Protein AF-X1A803-F1 (afdb_monomer)

Sequence (115 aa):
MHFSASPRQAIANLGFLLLSPLSYAVDTDGDGLDDSDETNTGTYVSPSDTGTDPNDADTDNDTIPDGLDLPPGRNPLVADWAVTTGNSHTCALDDSGVVCWGFNSSGQATVLSSP

Organism: NCBI:txid412755

Radius of gyration: 20.19 Å; Cα contacts (8 Å, |Δi|>4): 172; chains: 1; bounding box: 48×34×57 Å

Nearest PDB structures (foldseek):
  2cql-assembly1_A  TM=7.305E-01  e=1.849E-01  Homo sapiens
  4v5z-assembly1_Be  TM=7.319E-01  e=2.183E-01  Canis lupus familiaris
  7ls1-assembly1_C1  TM=6.657E-01  e=1.702E-01  Mus musculus
  4v9f-assembly1_E  TM=8.055E-01  e=5.442E-01  Haloarcula marismortui ATCC 43049
  8i9x-assembly1_LH  TM=7.479E-01  e=9.731E-01  Thermochaetoides thermophila DSM 1495

Structure (mmCIF, N/CA/C/O backbone):
data_AF-X1A803-F1
#
_entry.id   AF-X1A803-F1
#
loop_
_atom_site.group_PDB
_atom_site.id
_atom_site.type_symbol
_atom_site.label_atom_id
_atom_site.label_alt_id
_atom_site.label_comp_id
_atom_site.label_asym_id
_atom_site.label_entity_id
_atom_site.label_seq_id
_atom_site.pdbx_PDB_ins_code
_atom_site.Cartn_x
_atom_site.Cartn_y
_atom_site.Cartn_z
_atom_site.occupancy
_atom_site.B_iso_or_equiv
_atom_site.auth_seq_id
_atom_site.auth_comp_id
_atom_site.auth_asym_id
_atom_site.auth_atom_id
_atom_site.pdbx_PDB_model_num
ATOM 1 N N . MET A 1 1 ? -28.733 13.485 -4.617 1.00 34.31 1 MET A N 1
ATOM 2 C CA . MET A 1 1 ? -27.395 13.424 -3.996 1.00 34.31 1 MET A CA 1
ATOM 3 C C . MET A 1 1 ? -27.596 12.774 -2.640 1.00 34.31 1 MET A C 1
ATOM 5 O O . MET A 1 1 ? -28.175 13.396 -1.761 1.00 34.31 1 MET A O 1
ATOM 9 N N . HIS A 1 2 ? -27.343 11.469 -2.565 1.00 28.50 2 HIS A N 1
ATOM 10 C CA . HIS A 1 2 ? -27.658 10.627 -1.412 1.00 28.50 2 HIS A CA 1
ATOM 11 C C . HIS A 1 2 ? -26.409 10.609 -0.527 1.00 28.50 2 HIS A C 1
ATOM 13 O O . HIS A 1 2 ? -25.386 10.070 -0.937 1.00 28.50 2 HIS A O 1
ATOM 19 N N . PHE A 1 3 ? -26.462 11.275 0.626 1.00 36.44 3 PHE A N 1
ATOM 20 C CA . PHE A 1 3 ? -25.408 11.175 1.630 1.00 36.44 3 PHE A CA 1
ATOM 21 C C . PHE A 1 3 ? -25.619 9.856 2.377 1.00 36.44 3 PHE A C 1
ATOM 23 O O . PHE A 1 3 ? -26.598 9.709 3.106 1.00 36.44 3 PHE A O 1
ATOM 30 N N . SER A 1 4 ? -24.743 8.880 2.133 1.00 32.59 4 SER A N 1
ATOM 31 C CA . SER A 1 4 ? -24.671 7.655 2.927 1.00 32.59 4 SER A CA 1
ATOM 32 C C . SER A 1 4 ? -24.061 8.017 4.277 1.00 32.59 4 SER A C 1
ATOM 34 O O . SER A 1 4 ? -22.866 8.279 4.371 1.00 32.59 4 SER A O 1
ATOM 36 N N . ALA A 1 5 ? -24.899 8.118 5.304 1.00 34.44 5 ALA A N 1
ATOM 37 C CA . ALA A 1 5 ? -24.449 8.327 6.670 1.00 34.44 5 ALA A CA 1
ATOM 38 C C . ALA A 1 5 ? -23.767 7.045 7.177 1.00 34.44 5 ALA A C 1
ATOM 40 O O . ALA A 1 5 ? -24.430 6.019 7.326 1.00 34.44 5 ALA A O 1
ATOM 41 N N . SER A 1 6 ? -22.461 7.107 7.455 1.00 40.44 6 SER A N 1
ATOM 42 C CA . SER A 1 6 ? -21.827 6.149 8.366 1.00 40.44 6 SER A CA 1
ATOM 43 C C . SER A 1 6 ? -22.377 6.413 9.777 1.00 40.44 6 SER A C 1
ATOM 45 O O . SER A 1 6 ? -22.355 7.563 10.224 1.00 40.44 6 SER A O 1
ATOM 47 N N . PRO A 1 7 ? -22.918 5.409 10.489 1.00 36.59 7 PRO A N 1
ATOM 48 C CA . PRO A 1 7 ? -23.587 5.623 11.770 1.00 36.59 7 PRO A CA 1
ATOM 49 C C . PRO A 1 7 ? -22.629 5.873 12.948 1.00 36.59 7 PRO A C 1
ATOM 51 O O . PRO A 1 7 ? -23.102 5.983 14.077 1.00 36.59 7 PRO A O 1
ATOM 54 N N . ARG A 1 8 ? -21.309 5.962 12.733 1.00 45.56 8 ARG A N 1
ATOM 55 C CA . ARG A 1 8 ? -20.323 5.942 13.829 1.00 45.56 8 ARG A CA 1
ATOM 56 C C . ARG A 1 8 ? -19.724 7.286 14.250 1.00 45.56 8 ARG A C 1
ATOM 58 O O . ARG A 1 8 ? -18.900 7.291 15.149 1.00 45.56 8 ARG A O 1
ATOM 65 N N . GLN A 1 9 ? -20.143 8.427 13.696 1.00 44.00 9 GLN A N 1
ATOM 66 C CA . GLN A 1 9 ? -19.651 9.734 14.171 1.00 44.00 9 GLN A CA 1
ATOM 67 C C . GLN A 1 9 ? -20.764 10.784 14.289 1.00 44.00 9 GLN A C 1
ATOM 69 O O . GLN A 1 9 ? -20.906 11.707 13.492 1.00 44.00 9 GLN A O 1
ATOM 74 N N . ALA A 1 10 ? -21.560 10.653 15.344 1.00 37.84 10 ALA A N 1
ATOM 75 C CA . ALA A 1 10 ? -22.156 11.791 16.033 1.00 37.84 10 ALA A CA 1
ATOM 76 C C . ALA A 1 10 ? -21.557 11.717 17.447 1.00 37.84 10 ALA A C 1
ATOM 78 O O . ALA A 1 10 ? -21.674 10.689 18.098 1.00 37.84 10 ALA A O 1
ATOM 79 N N . ILE A 1 11 ? -20.833 12.700 17.974 1.00 42.88 11 ILE A N 1
ATOM 80 C CA . ILE A 1 11 ? -21.344 13.962 18.508 1.00 42.88 11 ILE A CA 1
ATOM 81 C C . ILE A 1 11 ? -20.100 14.762 18.932 1.00 42.88 11 ILE A C 1
ATOM 83 O O . ILE A 1 11 ? -19.316 14.286 19.746 1.00 42.88 11 ILE A O 1
ATOM 87 N N . ALA A 1 12 ? -19.953 16.003 18.475 1.00 44.69 12 ALA A N 1
ATOM 88 C CA . ALA A 1 12 ? -19.061 16.963 19.120 1.00 44.69 12 ALA A CA 1
ATOM 89 C C . ALA A 1 12 ? -19.779 18.304 19.273 1.00 44.69 12 ALA A C 1
ATOM 91 O O . ALA A 1 12 ? -19.484 19.245 18.544 1.00 44.69 12 ALA A O 1
ATOM 92 N N . ASN A 1 13 ? -20.753 18.389 20.190 1.00 41.72 13 ASN A N 1
ATOM 93 C CA . ASN A 1 13 ? -20.918 19.577 21.034 1.00 41.72 13 ASN A CA 1
ATOM 94 C C . ASN A 1 13 ? -21.992 19.436 22.130 1.00 41.72 13 ASN A C 1
ATOM 96 O O . ASN A 1 13 ? -23.047 18.851 21.909 1.00 41.72 13 ASN A O 1
ATOM 100 N N . LEU A 1 14 ? -21.725 20.137 23.237 1.00 40.47 14 LEU A N 1
ATOM 101 C CA . LEU A 1 14 ? -22.539 20.403 24.432 1.00 40.47 14 LEU A CA 1
ATOM 102 C C . LEU A 1 14 ? -22.651 19.285 25.482 1.00 40.47 14 LEU A C 1
ATOM 104 O O . LEU A 1 14 ? -23.310 18.267 25.309 1.00 40.47 14 LEU A O 1
ATOM 108 N N . GLY A 1 15 ? -22.037 19.562 26.637 1.00 48.88 15 GLY A N 1
ATOM 109 C CA . GLY A 1 15 ? -22.028 18.700 27.808 1.00 48.88 15 GLY A CA 1
ATOM 110 C C . GLY A 1 15 ? -23.415 18.361 28.350 1.00 48.88 15 GLY A C 1
ATOM 111 O O . GLY A 1 15 ? -24.268 19.228 28.529 1.00 48.88 15 GLY A O 1
ATOM 112 N N . PHE A 1 16 ? -23.591 17.091 28.698 1.00 48.19 16 PHE A N 1
ATOM 113 C CA . PHE A 1 16 ? -24.604 16.634 29.634 1.00 48.19 16 PHE A CA 1
ATOM 114 C C . PHE A 1 16 ? -24.129 15.336 30.301 1.00 48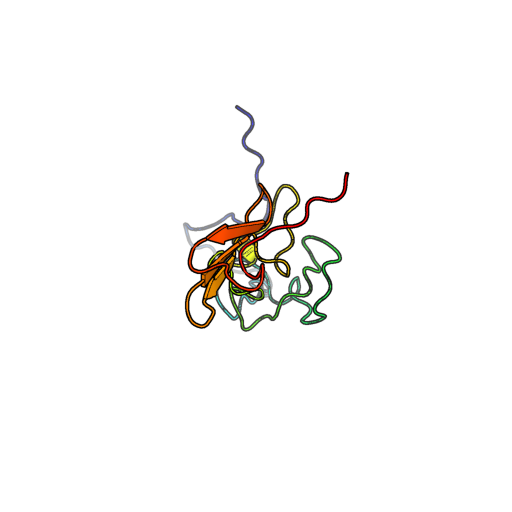.19 16 PHE A C 1
ATOM 116 O O . PHE A 1 16 ? -23.451 14.511 29.699 1.00 48.19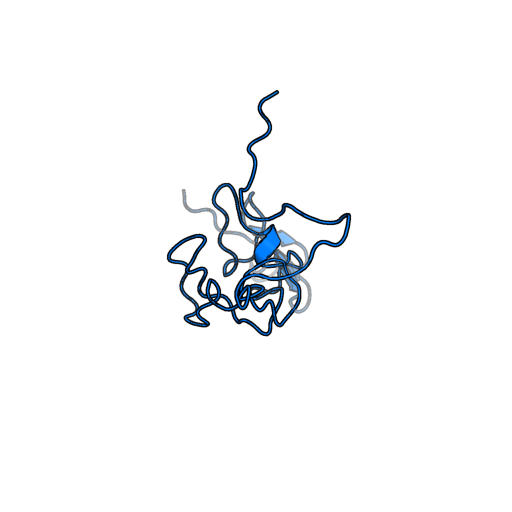 16 PHE A O 1
ATOM 123 N N . LEU A 1 17 ? -24.424 15.236 31.589 1.00 45.03 17 LEU A N 1
ATOM 124 C CA . LEU A 1 17 ? -23.918 14.271 32.558 1.00 45.03 17 LEU A CA 1
ATOM 125 C C . LEU A 1 17 ? -24.500 12.856 32.373 1.00 45.03 17 LEU A C 1
ATOM 127 O O . LEU A 1 17 ? -25.696 12.724 32.145 1.00 45.03 17 LEU A O 1
ATOM 131 N N . LEU A 1 18 ? -23.650 11.853 32.659 1.00 56.03 18 LEU A N 1
ATOM 132 C CA . LEU A 1 18 ? -23.932 10.439 32.980 1.00 56.03 18 LEU A CA 1
ATOM 133 C C . LEU A 1 18 ? -24.565 9.588 31.866 1.00 56.03 18 LEU A C 1
ATOM 135 O O . LEU A 1 18 ? -25.686 9.872 31.476 1.00 56.03 18 LEU A O 1
ATOM 139 N N . LEU A 1 19 ? -23.892 8.491 31.462 1.00 44.12 19 LEU A N 1
ATOM 140 C CA . LEU A 1 19 ? -24.442 7.128 31.261 1.00 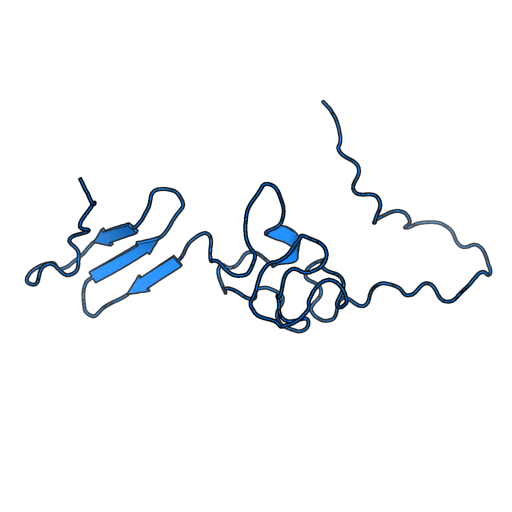44.12 19 LEU A CA 1
ATOM 141 C C . LEU A 1 19 ? -23.414 6.211 30.548 1.00 44.12 19 LEU A C 1
ATOM 143 O O . LEU A 1 19 ? -23.128 6.413 29.375 1.00 44.12 19 LEU A O 1
ATOM 147 N N . SER A 1 20 ? -22.951 5.168 31.258 1.00 46.19 20 SER A N 1
ATOM 148 C CA . SER A 1 20 ? -22.163 4.009 30.769 1.00 46.19 20 SER A CA 1
ATOM 149 C C . SER A 1 20 ? -20.714 4.297 30.331 1.00 46.19 20 SER A C 1
AT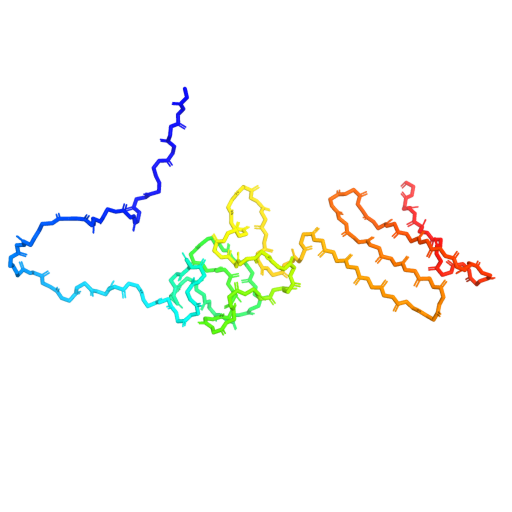OM 151 O O . SER A 1 20 ? -20.443 5.383 29.823 1.00 46.19 20 SER A O 1
ATOM 153 N N . PRO A 1 21 ? -19.748 3.364 30.505 1.00 45.50 21 PRO A N 1
ATOM 154 C CA . PRO A 1 21 ? -18.483 3.496 29.802 1.00 45.50 21 PRO A CA 1
ATOM 155 C C . PRO A 1 21 ? -18.820 3.329 28.323 1.00 45.50 21 PRO A C 1
ATOM 157 O O . PRO A 1 21 ? -19.057 2.219 27.853 1.00 45.50 21 PRO A O 1
ATOM 160 N N . LEU A 1 22 ? -18.917 4.443 27.601 1.00 42.25 22 LEU A N 1
ATOM 161 C CA . LEU A 1 22 ? -18.653 4.422 26.177 1.00 42.25 22 LEU A CA 1
ATOM 162 C C . LEU A 1 22 ? -17.272 3.775 26.080 1.00 42.25 22 LEU A C 1
ATOM 164 O O . LEU A 1 22 ? -16.278 4.380 26.481 1.00 42.25 22 LEU A O 1
ATOM 168 N N . SER A 1 23 ? -17.218 2.523 25.637 1.00 53.97 23 SER A N 1
ATOM 169 C CA . SER A 1 23 ? -16.069 2.041 24.892 1.00 53.97 23 SER A CA 1
ATOM 170 C C . SER A 1 23 ? -15.991 2.972 23.690 1.00 53.97 23 SER A C 1
ATOM 172 O O . SER A 1 23 ? -16.596 2.717 22.653 1.00 53.97 23 SER A O 1
ATOM 174 N N . TYR A 1 24 ? -15.382 4.140 23.907 1.00 56.03 24 TYR A N 1
ATOM 175 C CA . TYR A 1 24 ? -14.736 4.887 22.854 1.00 56.03 24 TYR A CA 1
ATOM 176 C C . TYR A 1 24 ? -13.898 3.827 22.172 1.00 56.03 24 TYR A C 1
ATOM 178 O O . TYR A 1 24 ? -13.076 3.200 22.848 1.00 56.03 24 TYR A O 1
ATOM 186 N N . ALA A 1 25 ? -14.276 3.482 20.947 1.00 63.91 25 ALA A N 1
ATOM 187 C CA . ALA A 1 25 ? -13.518 2.516 20.201 1.00 63.91 25 ALA A CA 1
ATOM 188 C C . ALA A 1 25 ? -12.062 2.962 20.266 1.00 63.91 25 ALA A C 1
ATOM 190 O O . ALA A 1 25 ? -11.759 4.136 20.039 1.00 63.91 25 ALA A O 1
ATOM 191 N N . VAL A 1 26 ? -11.230 2.083 20.815 1.00 88.38 26 VAL A N 1
ATOM 192 C CA . VAL A 1 26 ? -9.806 2.367 20.878 1.00 88.38 26 VAL A CA 1
ATOM 193 C C . VAL A 1 26 ? -9.353 2.342 19.428 1.00 88.38 26 VAL A C 1
ATOM 195 O O . VAL A 1 26 ? -9.800 1.472 18.696 1.00 88.38 26 VAL A O 1
ATOM 198 N N . ASP A 1 27 ? -8.605 3.357 19.043 1.00 91.50 27 ASP A N 1
ATOM 199 C CA . ASP A 1 27 ? -8.022 3.554 17.721 1.00 91.50 27 ASP A CA 1
ATOM 200 C C . ASP A 1 27 ? -6.584 3.957 18.048 1.00 91.50 27 ASP A C 1
ATOM 202 O O . ASP A 1 27 ? -6.321 5.076 18.519 1.00 91.50 27 ASP A O 1
ATOM 206 N N . THR A 1 28 ? -5.711 2.956 18.078 1.00 94.38 28 THR A N 1
ATOM 207 C CA . THR A 1 28 ? -4.390 3.049 18.698 1.00 94.38 28 THR A CA 1
ATOM 208 C C . THR A 1 28 ? -3.403 3.813 17.817 1.00 94.38 28 THR A C 1
ATOM 210 O O . THR A 1 28 ? -2.561 4.546 18.358 1.00 94.38 28 THR A O 1
ATOM 213 N N . ASP A 1 29 ? -3.521 3.722 16.496 1.00 93.12 29 ASP A N 1
ATOM 214 C CA . ASP A 1 29 ? -2.677 4.435 15.533 1.00 93.12 29 ASP A CA 1
ATOM 215 C C . ASP A 1 29 ? -3.347 5.662 14.882 1.00 93.12 29 ASP A C 1
ATOM 217 O O . ASP A 1 29 ? -2.643 6.520 14.334 1.00 93.12 29 ASP A O 1
ATOM 221 N N . GLY A 1 30 ? -4.652 5.860 15.081 1.00 94.12 30 GLY A N 1
ATOM 222 C CA . GLY A 1 30 ? -5.378 7.074 14.715 1.00 94.12 30 GLY A CA 1
ATOM 223 C C . GLY A 1 30 ? -5.792 7.133 13.248 1.00 94.12 30 GLY A C 1
ATOM 224 O O . GLY A 1 30 ? -5.937 8.242 12.712 1.00 94.12 30 GLY A O 1
ATOM 225 N N . ASP A 1 31 ? -5.919 5.988 12.587 1.00 92.06 31 ASP A N 1
ATOM 226 C CA . ASP A 1 31 ? -6.192 5.872 11.155 1.00 92.06 31 ASP A CA 1
ATOM 227 C C . ASP A 1 31 ? -7.701 5.921 10.814 1.00 92.06 31 ASP A C 1
ATOM 229 O O . ASP A 1 31 ? -8.095 6.173 9.667 1.00 92.06 31 ASP A O 1
ATOM 233 N N . GLY A 1 32 ? -8.555 5.799 11.838 1.00 90.44 32 GLY A N 1
ATOM 234 C CA . GLY A 1 32 ? -10.010 5.826 11.736 1.00 90.44 32 GLY A CA 1
ATOM 235 C C . GLY A 1 32 ? -10.693 4.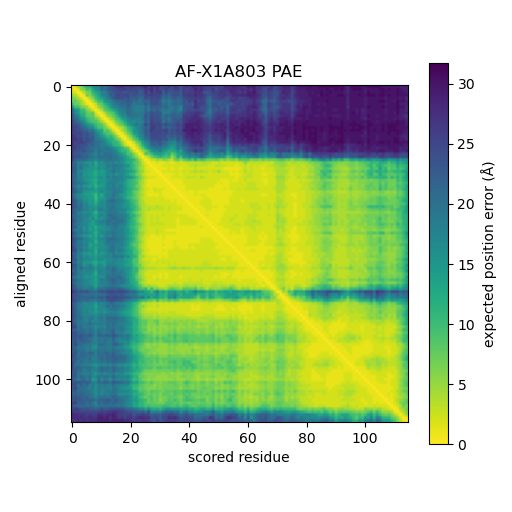455 11.751 1.00 90.44 32 GLY A C 1
ATOM 236 O O . GLY A 1 32 ? -11.922 4.422 11.579 1.00 90.44 32 GLY A O 1
ATOM 237 N N . LEU A 1 33 ? -9.951 3.367 11.960 1.00 90.62 33 LEU A N 1
ATOM 238 C CA . LEU A 1 33 ? -10.459 2.051 12.330 1.00 90.62 33 LEU A CA 1
ATOM 239 C C . LEU A 1 33 ? -10.473 1.874 13.852 1.00 90.62 33 LEU A C 1
ATOM 241 O O . LEU A 1 33 ? -9.727 2.483 14.608 1.00 90.62 33 LEU A O 1
ATOM 245 N N . ASP A 1 34 ? -11.415 1.057 14.315 1.00 93.25 34 ASP A N 1
ATOM 246 C CA . ASP A 1 34 ? -11.475 0.660 15.715 1.00 93.25 34 ASP A CA 1
ATOM 247 C C . ASP A 1 34 ? -10.498 -0.528 15.898 1.00 93.25 34 ASP A C 1
ATOM 249 O O . ASP A 1 34 ? -10.628 -1.498 15.158 1.00 93.25 34 ASP A O 1
ATOM 253 N N . ASP A 1 35 ? -9.650 -0.574 16.936 1.00 92.06 35 ASP A N 1
ATOM 254 C CA . ASP A 1 35 ? -8.738 -1.697 17.272 1.00 92.06 35 ASP A CA 1
ATOM 255 C C . ASP A 1 35 ? -9.447 -3.072 17.274 1.00 92.06 35 ASP A C 1
ATOM 257 O O . ASP A 1 35 ? -8.827 -4.130 17.181 1.00 92.06 35 ASP A O 1
ATOM 261 N N . SER A 1 36 ? -10.770 -3.095 17.488 1.00 92.94 36 SER A N 1
ATOM 262 C CA . SER A 1 36 ? -11.572 -4.324 17.446 1.00 92.94 36 SER A CA 1
ATOM 263 C C . SER A 1 36 ? -11.904 -4.812 16.037 1.00 92.94 36 SER A C 1
ATOM 265 O O . SER A 1 36 ? -12.218 -5.991 15.875 1.00 92.94 36 SER A O 1
ATOM 267 N N . ASP A 1 37 ? -11.906 -3.904 15.066 1.00 93.75 37 ASP A N 1
ATOM 268 C CA . ASP A 1 37 ? -12.081 -4.184 13.644 1.00 93.75 37 ASP A CA 1
ATOM 269 C C . ASP A 1 37 ? -10.729 -4.578 12.995 1.00 93.75 37 ASP A C 1
ATOM 271 O O . ASP A 1 37 ? -10.724 -5.215 11.941 1.00 93.75 37 ASP A O 1
ATOM 275 N N . GLU A 1 38 ? -9.607 -4.322 13.678 1.00 94.81 38 GLU A N 1
ATOM 276 C CA . GLU A 1 38 ? -8.227 -4.599 13.256 1.00 94.81 38 GLU A CA 1
ATOM 277 C C . GLU A 1 38 ? -7.639 -5.846 13.933 1.00 94.81 38 GLU A C 1
ATOM 279 O O . GLU A 1 38 ? -7.093 -5.838 15.037 1.00 94.81 38 GLU A O 1
ATOM 284 N N . THR A 1 39 ? -7.781 -7.002 13.291 1.00 95.62 39 THR A N 1
ATOM 285 C CA . THR A 1 39 ? -7.504 -8.280 13.964 1.00 95.62 39 THR A CA 1
ATOM 286 C C . THR A 1 39 ? -6.037 -8.721 13.944 1.00 95.62 39 THR A C 1
ATOM 288 O O . THR A 1 39 ? -5.717 -9.753 14.544 1.00 95.62 39 THR A O 1
ATOM 291 N N . ASN A 1 40 ? -5.145 -7.985 13.268 1.00 96.69 40 ASN A N 1
ATOM 292 C CA . ASN A 1 40 ? -3.743 -8.342 13.002 1.00 96.69 40 ASN A CA 1
ATOM 293 C C . ASN A 1 40 ? -3.586 -9.790 12.495 1.00 96.69 40 ASN A C 1
ATOM 295 O O . ASN A 1 40 ? -2.687 -10.545 12.880 1.00 96.69 40 ASN A O 1
ATOM 299 N N . THR A 1 41 ? -4.546 -10.233 11.679 1.00 97.06 41 THR A N 1
ATOM 300 C CA . THR A 1 41 ? -4.550 -11.576 11.083 1.00 97.06 41 THR A CA 1
ATOM 301 C C . THR A 1 41 ? -3.862 -11.603 9.722 1.00 97.06 41 THR A C 1
ATOM 303 O O . THR A 1 41 ? -3.568 -12.689 9.213 1.00 97.06 41 THR A O 1
ATOM 306 N N . GLY A 1 42 ? -3.625 -10.437 9.111 1.00 95.38 42 GLY A N 1
ATOM 307 C CA . GLY A 1 42 ? -3.129 -10.310 7.742 1.00 95.38 42 GLY A CA 1
ATOM 308 C C . GLY A 1 42 ? -4.095 -10.886 6.705 1.00 95.38 42 GLY A C 1
ATOM 309 O O . GLY A 1 42 ? -3.672 -11.285 5.621 1.00 95.38 42 GLY A O 1
ATOM 310 N N . THR A 1 43 ? -5.383 -11.019 7.037 1.00 95.19 43 THR A N 1
ATOM 311 C CA . THR A 1 43 ? -6.418 -11.507 6.119 1.00 95.19 43 THR A CA 1
ATOM 312 C C . THR A 1 43 ? -7.657 -10.633 6.211 1.00 95.19 43 THR A C 1
ATOM 314 O O . THR A 1 43 ? -8.321 -10.607 7.241 1.00 95.19 43 THR A O 1
ATOM 317 N N . TYR A 1 44 ? -8.021 -10.002 5.097 1.00 94.06 44 TYR A N 1
ATOM 318 C CA . TYR A 1 44 ? -9.249 -9.227 5.015 1.00 94.06 44 TYR A CA 1
ATOM 319 C C . TYR A 1 44 ? -10.472 -10.141 4.966 1.00 94.06 44 TYR A C 1
ATOM 321 O O . TYR A 1 44 ? -10.650 -10.925 4.027 1.00 94.06 44 TYR A O 1
ATOM 329 N N . VAL A 1 45 ? -11.332 -10.026 5.977 1.00 93.69 45 VAL A N 1
ATOM 330 C CA . VAL A 1 45 ? -12.599 -10.760 6.066 1.00 93.69 45 VAL A CA 1
ATOM 331 C C . VAL A 1 45 ? -13.773 -9.828 5.782 1.00 93.69 45 VAL A C 1
ATOM 333 O O . VAL A 1 45 ? -14.692 -10.198 5.044 1.00 93.69 45 VAL A O 1
ATOM 336 N N . SER A 1 46 ? -13.773 -8.627 6.367 1.00 91.12 46 SER A N 1
ATOM 337 C CA . SER A 1 46 ? -14.836 -7.630 6.207 1.00 91.12 46 SER A CA 1
ATOM 338 C C . SER A 1 46 ? -14.409 -6.248 6.731 1.00 91.12 46 SER A C 1
ATOM 340 O O . SER A 1 46 ? -13.401 -6.149 7.415 1.00 91.12 46 SER A O 1
ATOM 342 N N . PRO A 1 47 ? -15.207 -5.182 6.533 1.00 90.25 47 PRO A N 1
ATOM 343 C CA . PRO A 1 47 ? -14.953 -3.878 7.159 1.00 90.25 47 PRO A CA 1
ATOM 344 C C . PRO A 1 47 ? -14.968 -3.852 8.699 1.00 90.25 47 PRO A C 1
ATOM 346 O O . PRO A 1 47 ? -14.688 -2.810 9.268 1.00 90.25 47 PRO A O 1
ATOM 349 N N . SER A 1 48 ? -15.374 -4.937 9.367 1.00 91.12 48 SER A N 1
ATOM 350 C CA . SER A 1 48 ? -15.317 -5.089 10.833 1.00 91.12 48 SER A CA 1
ATOM 351 C C . SER A 1 48 ? -14.362 -6.211 11.273 1.00 91.12 48 SER A C 1
ATOM 353 O O . SER A 1 48 ? -14.499 -6.751 12.365 1.00 91.12 48 SER A O 1
ATOM 355 N N . ASP A 1 49 ? -13.526 -6.680 10.348 1.00 92.94 49 ASP A N 1
ATOM 356 C CA . ASP A 1 49 ? -12.456 -7.666 10.535 1.00 92.94 49 ASP A CA 1
ATOM 357 C C . ASP A 1 49 ? -11.512 -7.504 9.331 1.00 92.94 49 ASP A C 1
ATOM 359 O O . ASP A 1 49 ? -11.562 -8.270 8.356 1.00 92.94 49 ASP A O 1
ATOM 363 N N . THR A 1 50 ? -10.781 -6.388 9.328 1.00 93.94 50 THR A N 1
ATOM 364 C CA . THR A 1 50 ? -9.924 -5.941 8.217 1.00 93.94 50 THR A CA 1
ATOM 365 C C . THR A 1 50 ? -8.646 -6.763 8.126 1.00 93.94 50 THR A C 1
ATOM 367 O O . THR A 1 50 ? -8.080 -6.907 7.045 1.00 93.94 50 THR A O 1
ATOM 370 N N . GLY A 1 51 ? -8.212 -7.332 9.251 1.00 95.56 51 GLY A N 1
ATOM 371 C CA . GLY A 1 51 ? -6.952 -8.054 9.365 1.00 95.56 51 GLY A CA 1
ATOM 372 C C . GLY A 1 51 ? -5.708 -7.167 9.447 1.00 95.56 51 GLY A C 1
ATOM 373 O O . GLY A 1 51 ? -4.619 -7.742 9.476 1.00 95.56 51 GLY A O 1
ATOM 374 N N . THR A 1 52 ? -5.870 -5.841 9.505 1.00 96.69 52 THR A N 1
ATOM 375 C CA . THR A 1 52 ? -4.810 -4.822 9.662 1.00 96.69 52 THR A CA 1
ATOM 376 C C . THR A 1 52 ? -4.196 -4.848 11.063 1.00 96.69 52 THR A C 1
ATOM 378 O O . THR A 1 52 ? -4.735 -5.520 11.954 1.00 96.69 52 THR A O 1
ATOM 381 N N . ASP A 1 53 ? -3.029 -4.225 11.254 1.00 96.56 53 ASP A N 1
ATOM 382 C CA . ASP A 1 53 ? -2.373 -4.141 12.567 1.00 96.56 53 ASP A CA 1
ATOM 383 C C . ASP A 1 53 ? -2.859 -2.895 13.328 1.00 96.56 53 ASP A C 1
ATOM 385 O O . ASP A 1 53 ? -2.574 -1.804 12.862 1.00 96.56 53 ASP A O 1
ATOM 389 N N . PRO A 1 54 ? -3.438 -3.024 14.542 1.00 96.12 54 PRO A N 1
ATOM 390 C CA . PRO A 1 54 ? -3.906 -1.882 15.344 1.00 96.12 54 PRO A CA 1
ATOM 391 C C . PRO A 1 54 ? -2.871 -0.805 15.703 1.00 96.12 54 PRO A C 1
ATOM 393 O O . PRO A 1 54 ? -3.155 0.114 16.465 1.00 96.12 54 PRO A O 1
ATOM 396 N N . ASN A 1 55 ? -1.604 -1.006 15.353 1.00 96.69 55 ASN A N 1
ATOM 397 C CA . ASN A 1 55 ? -0.517 -0.081 15.659 1.00 96.69 55 ASN A CA 1
ATOM 398 C C . ASN A 1 55 ? 0.178 0.428 14.392 1.00 96.69 55 ASN A C 1
ATOM 400 O O . ASN A 1 55 ? 1.235 1.062 14.513 1.00 96.69 55 ASN A O 1
ATOM 404 N N . ASP A 1 56 ? -0.345 0.099 13.216 1.00 96.62 56 ASP A N 1
ATOM 405 C CA . ASP A 1 56 ? 0.192 0.494 11.926 1.00 96.62 56 ASP A CA 1
ATOM 406 C C . ASP A 1 56 ? -0.920 1.058 11.048 1.00 96.62 56 ASP A C 1
ATOM 408 O O . ASP A 1 56 ? -1.608 0.326 10.351 1.00 96.62 56 ASP A O 1
ATOM 412 N N . ALA A 1 57 ? -1.013 2.388 11.036 1.00 96.00 57 ALA A N 1
ATOM 413 C CA . ALA A 1 57 ? -2.070 3.110 10.343 1.00 96.00 57 ALA A CA 1
ATOM 414 C C . ALA A 1 57 ? -2.124 2.866 8.822 1.00 96.00 57 ALA A C 1
ATOM 416 O O . ALA A 1 57 ? -3.031 3.387 8.188 1.00 96.00 57 ALA A O 1
ATOM 417 N N . ASP A 1 58 ? -1.125 2.208 8.224 1.00 95.56 58 ASP A N 1
ATOM 418 C CA . ASP A 1 58 ? -0.985 1.921 6.789 1.00 95.56 58 ASP A CA 1
ATOM 419 C C . ASP A 1 58 ? -0.314 0.542 6.633 1.00 95.56 58 ASP A C 1
ATOM 421 O O . ASP A 1 58 ? 0.906 0.439 6.439 1.00 95.56 58 ASP A O 1
ATOM 425 N N . THR A 1 59 ? -1.106 -0.524 6.783 1.00 95.75 59 THR A N 1
ATOM 426 C CA . THR A 1 59 ? -0.612 -1.905 6.913 1.00 95.75 59 THR A CA 1
ATOM 427 C C . THR A 1 59 ? 0.082 -2.409 5.640 1.00 95.75 59 THR A C 1
ATOM 429 O O . THR A 1 59 ? 0.996 -3.242 5.714 1.00 95.75 59 THR A O 1
ATOM 432 N N . ASP A 1 60 ? -0.318 -1.940 4.455 1.00 92.62 60 ASP A N 1
ATOM 433 C CA . ASP A 1 60 ? 0.289 -2.339 3.177 1.00 92.62 60 ASP A CA 1
ATOM 434 C C . ASP A 1 60 ? 1.319 -1.343 2.610 1.00 92.62 60 ASP A C 1
ATOM 436 O O . ASP A 1 60 ? 2.011 -1.652 1.628 1.00 92.62 60 ASP A O 1
ATOM 440 N N . ASN A 1 61 ? 1.515 -0.223 3.308 1.00 93.75 61 ASN A N 1
ATOM 441 C CA . ASN A 1 61 ? 2.489 0.826 3.033 1.00 93.75 61 ASN A CA 1
ATOM 442 C C . ASN A 1 61 ? 2.310 1.509 1.667 1.00 93.75 61 ASN A C 1
ATOM 444 O O . ASN A 1 61 ? 3.303 1.878 1.017 1.00 93.75 61 ASN A O 1
ATOM 448 N N . ASP A 1 62 ? 1.069 1.701 1.231 1.00 91.38 62 ASP A N 1
ATOM 449 C CA . ASP A 1 62 ? 0.721 2.400 -0.008 1.00 91.38 62 ASP A CA 1
ATOM 450 C C . ASP A 1 62 ? 0.421 3.896 0.186 1.00 91.38 62 ASP A C 1
ATOM 452 O O . ASP A 1 62 ? 0.081 4.611 -0.766 1.00 91.38 62 ASP A O 1
ATOM 456 N N . THR A 1 63 ? 0.644 4.405 1.401 1.00 91.81 63 THR A N 1
ATOM 457 C CA . THR A 1 63 ? 0.424 5.785 1.859 1.00 91.81 63 THR A CA 1
ATOM 458 C C . THR A 1 63 ? -1.034 6.186 2.081 1.00 91.81 63 THR A C 1
ATOM 460 O O . THR A 1 63 ? -1.293 7.355 2.409 1.00 91.81 63 THR A O 1
ATOM 463 N N . ILE A 1 64 ? -1.979 5.265 1.910 1.00 90.06 64 ILE A N 1
ATOM 464 C CA . ILE A 1 64 ? -3.378 5.430 2.287 1.00 90.06 64 ILE A CA 1
ATOM 465 C C . ILE A 1 64 ? -3.566 4.739 3.638 1.00 90.06 64 ILE A C 1
ATOM 467 O O . ILE A 1 64 ? -3.292 3.556 3.759 1.00 90.06 64 ILE A O 1
ATOM 471 N N . PRO A 1 65 ? -4.032 5.459 4.670 1.00 93.38 65 PRO A N 1
ATOM 472 C CA . PRO A 1 65 ? -4.326 4.814 5.936 1.00 93.38 65 PRO A CA 1
ATOM 473 C C . PRO A 1 65 ? -5.426 3.752 5.805 1.00 93.38 65 PRO A C 1
ATOM 475 O O . PRO A 1 65 ? -6.373 3.980 5.045 1.00 93.38 65 PRO A O 1
ATOM 478 N N . ASP A 1 66 ? -5.372 2.662 6.571 1.00 92.88 66 ASP A N 1
ATOM 479 C CA . ASP A 1 66 ? -6.272 1.507 6.409 1.00 92.88 66 ASP A CA 1
ATOM 480 C C . ASP A 1 66 ? -7.758 1.908 6.524 1.00 92.88 66 ASP A C 1
ATOM 482 O O . ASP A 1 66 ? -8.614 1.487 5.733 1.00 92.88 66 ASP A O 1
ATOM 486 N N . GLY A 1 67 ? -8.080 2.825 7.440 1.00 91.25 67 GLY A N 1
ATOM 487 C CA . GLY A 1 67 ? -9.412 3.414 7.601 1.00 91.25 67 GLY A CA 1
ATOM 488 C C . GLY A 1 67 ? -9.910 4.227 6.403 1.00 91.25 67 GLY A C 1
ATOM 489 O O . GLY A 1 67 ? -11.124 4.356 6.194 1.00 91.25 67 GLY A O 1
ATOM 490 N N . LEU A 1 68 ? -8.999 4.754 5.584 1.00 90.94 68 LEU A N 1
ATOM 491 C CA . LEU A 1 68 ? -9.304 5.417 4.313 1.00 90.94 68 LEU A CA 1
ATOM 492 C C . LEU A 1 68 ? -9.276 4.465 3.115 1.00 90.94 68 LEU A C 1
ATOM 494 O O . LEU A 1 68 ? -9.816 4.837 2.069 1.00 90.94 68 LEU A O 1
ATOM 498 N N . ASP A 1 69 ? -8.718 3.266 3.268 1.00 90.06 69 ASP A N 1
ATOM 499 C CA . ASP A 1 69 ? -8.655 2.258 2.211 1.00 90.06 69 ASP A CA 1
ATOM 500 C C . ASP A 1 69 ? -9.913 1.364 2.129 1.00 90.06 69 ASP A C 1
ATOM 502 O O . ASP A 1 69 ? -10.125 0.565 1.218 1.00 90.06 69 ASP A O 1
ATOM 506 N N . LEU A 1 70 ? -10.879 1.569 3.022 1.00 86.25 70 LEU A N 1
ATOM 507 C CA . LEU A 1 70 ? -12.241 1.071 2.832 1.00 86.25 70 LEU A CA 1
ATOM 508 C C . LEU A 1 70 ? -13.045 2.016 1.888 1.00 86.25 70 LEU A C 1
ATOM 510 O O . LEU A 1 70 ? -12.640 3.112 1.527 1.00 86.25 70 LEU A O 1
ATOM 514 N N . PRO A 1 71 ? -14.326 1.725 1.646 1.00 71.31 71 PRO A N 1
ATOM 515 C CA . PRO A 1 71 ? -15.033 1.429 0.382 1.00 71.31 71 PRO A CA 1
ATOM 516 C C . PRO A 1 71 ? -14.869 2.340 -0.877 1.00 71.31 71 PRO A C 1
ATOM 518 O O . PRO A 1 71 ? -14.599 3.533 -0.765 1.00 71.31 71 PRO A O 1
ATOM 521 N N . PRO A 1 72 ? -15.282 1.835 -2.078 1.00 68.44 72 PRO A N 1
ATOM 522 C CA . PRO A 1 72 ? -15.924 0.539 -2.302 1.00 68.44 72 PRO A CA 1
ATOM 523 C C . PRO A 1 72 ? -14.985 -0.487 -2.947 1.00 68.44 72 PRO A C 1
ATOM 525 O O . PRO A 1 72 ? -14.769 -0.463 -4.155 1.00 68.44 72 PRO A O 1
ATOM 528 N N . GLY A 1 73 ? -14.551 -1.464 -2.143 1.00 62.56 73 GLY A N 1
ATOM 529 C CA . GLY A 1 73 ? -13.984 -2.728 -2.629 1.00 62.56 73 GLY A CA 1
ATOM 530 C C . GLY A 1 73 ? -12.461 -2.830 -2.648 1.00 62.56 73 GLY A C 1
ATOM 531 O O . GLY A 1 73 ? -11.957 -3.761 -3.269 1.00 62.56 73 GLY A O 1
ATOM 532 N N . ARG A 1 74 ? -11.759 -1.909 -1.990 1.00 83.31 74 ARG A N 1
ATOM 533 C CA . ARG A 1 74 ? -10.328 -2.033 -1.717 1.00 83.31 74 ARG A CA 1
ATOM 534 C C . ARG A 1 74 ? -10.074 -2.855 -0.461 1.00 83.31 74 ARG A C 1
ATOM 536 O O . ARG A 1 74 ? -11.011 -3.180 0.279 1.00 83.31 74 ARG A O 1
ATOM 543 N N . ASN A 1 75 ? -8.838 -3.308 -0.338 1.00 91.06 75 ASN A N 1
ATOM 544 C CA . ASN A 1 75 ? -8.385 -4.204 0.704 1.00 91.06 75 ASN A CA 1
ATOM 545 C C . ASN A 1 75 ? -7.145 -3.553 1.331 1.00 91.06 75 ASN A C 1
ATOM 547 O O . ASN A 1 75 ? -6.131 -3.585 0.642 1.00 91.06 75 ASN A O 1
ATOM 551 N N . PRO A 1 76 ? -7.195 -3.128 2.610 1.00 93.75 76 PRO A N 1
ATOM 552 C CA . PRO A 1 76 ? -6.101 -2.421 3.310 1.00 93.75 76 PRO A CA 1
ATOM 553 C C . PRO A 1 76 ? -4.830 -3.261 3.520 1.00 93.75 76 PRO A C 1
ATOM 555 O O . PRO A 1 76 ? -3.915 -2.907 4.248 1.00 93.75 76 PRO A O 1
ATOM 558 N N . LEU A 1 77 ? -4.798 -4.460 2.939 1.00 94.69 77 LEU A N 1
ATOM 559 C CA . LEU A 1 77 ? -3.661 -5.370 2.944 1.00 94.69 77 LEU A CA 1
ATOM 560 C C . LEU A 1 77 ? -3.041 -5.512 1.545 1.00 94.69 77 LEU A C 1
ATOM 562 O O . LEU A 1 77 ? -2.246 -6.432 1.314 1.00 94.69 77 LEU A O 1
ATOM 566 N N . VAL A 1 78 ? -3.478 -4.713 0.570 1.00 91.88 78 VAL A N 1
ATOM 567 C CA . VAL A 1 78 ? -3.070 -4.787 -0.832 1.00 91.88 78 VAL A CA 1
ATOM 568 C C . VAL A 1 78 ? -2.908 -3.381 -1.393 1.00 91.88 78 VAL A C 1
ATOM 570 O O . VAL A 1 78 ? -3.869 -2.801 -1.886 1.00 91.88 78 VAL A O 1
ATOM 573 N N . ALA A 1 79 ? -1.647 -2.952 -1.456 1.00 91.31 79 ALA A N 1
ATOM 574 C CA . ALA A 1 79 ? -1.278 -1.635 -1.946 1.00 91.31 79 ALA A CA 1
ATOM 575 C C . ALA A 1 79 ? -1.940 -1.289 -3.291 1.00 91.31 79 ALA A C 1
ATOM 577 O O . ALA A 1 79 ? -1.729 -1.990 -4.294 1.00 91.31 79 ALA A O 1
ATOM 578 N N . ASP A 1 80 ? -2.665 -0.171 -3.333 1.00 88.69 80 ASP A N 1
ATOM 579 C CA . ASP A 1 80 ? -3.295 0.383 -4.536 1.00 88.69 80 ASP A CA 1
ATOM 580 C C . ASP A 1 80 ? -2.253 0.750 -5.591 1.00 88.69 80 ASP A C 1
ATOM 582 O O . ASP A 1 80 ? -2.464 0.622 -6.803 1.00 88.69 80 ASP A O 1
ATOM 586 N N . TRP A 1 81 ? -1.112 1.255 -5.127 1.00 91.19 81 TRP A N 1
ATOM 587 C CA . TRP A 1 81 ? -0.001 1.621 -5.978 1.00 91.19 81 TRP A CA 1
ATOM 588 C C . TRP A 1 81 ? 1.330 1.321 -5.304 1.00 91.19 81 TRP A C 1
ATOM 590 O O . TRP A 1 81 ? 1.509 1.443 -4.098 1.00 91.19 81 TRP A O 1
ATOM 600 N N . ALA A 1 82 ? 2.314 0.953 -6.114 1.00 91.75 82 ALA A N 1
ATOM 601 C CA . ALA A 1 82 ? 3.664 0.716 -5.630 1.00 91.75 82 ALA A CA 1
ATOM 602 C C . ALA A 1 82 ? 4.683 1.134 -6.679 1.00 91.75 82 ALA A C 1
ATOM 604 O O . ALA A 1 82 ? 4.468 0.960 -7.879 1.00 91.75 82 ALA A O 1
ATOM 605 N N . VAL A 1 83 ? 5.833 1.642 -6.237 1.00 93.38 83 VAL A N 1
ATOM 606 C CA . VAL A 1 83 ? 6.976 1.927 -7.112 1.00 93.38 83 VAL A CA 1
ATOM 607 C C . VAL A 1 83 ? 8.216 1.251 -6.555 1.00 93.38 83 VAL A C 1
ATOM 609 O O . VAL A 1 83 ? 8.571 1.420 -5.393 1.00 93.38 83 VAL A O 1
ATOM 612 N N . THR A 1 84 ? 8.926 0.521 -7.409 1.00 94.19 84 THR A N 1
ATOM 613 C CA . THR A 1 84 ? 10.195 -0.117 -7.062 1.00 94.19 84 THR A CA 1
ATOM 614 C C . THR A 1 84 ? 11.287 0.244 -8.057 1.00 94.19 84 THR A C 1
ATOM 616 O O . THR A 1 84 ? 11.042 0.450 -9.249 1.00 94.19 84 THR A O 1
ATOM 619 N N . THR A 1 85 ? 12.522 0.326 -7.568 1.00 96.00 85 THR A N 1
ATOM 620 C CA . THR A 1 85 ? 13.701 0.605 -8.390 1.00 96.00 85 THR A CA 1
ATOM 621 C C . THR A 1 85 ? 14.646 -0.592 -8.387 1.00 96.00 85 THR A C 1
ATOM 623 O O . THR A 1 85 ? 14.969 -1.159 -7.346 1.00 96.00 85 THR A O 1
ATOM 626 N N . GLY A 1 86 ? 15.102 -0.983 -9.575 1.00 94.31 86 GLY A N 1
ATOM 627 C CA . GLY A 1 86 ? 16.239 -1.880 -9.758 1.00 94.31 86 GLY A CA 1
ATOM 628 C C . GLY A 1 86 ? 17.512 -1.102 -10.108 1.00 94.31 86 GLY A C 1
ATOM 629 O O . GLY A 1 86 ? 17.544 0.123 -10.071 1.00 94.31 86 GLY A O 1
ATOM 630 N N . ASN A 1 87 ? 18.567 -1.805 -10.539 1.00 95.19 87 ASN A N 1
ATOM 631 C CA . ASN A 1 87 ? 19.870 -1.178 -10.839 1.00 95.19 87 ASN A CA 1
ATOM 632 C C . ASN A 1 87 ? 19.812 -0.028 -11.866 1.00 95.19 87 ASN A C 1
ATOM 634 O O . ASN A 1 87 ? 20.599 0.911 -11.796 1.00 95.19 87 ASN A O 1
ATOM 638 N N . SER A 1 88 ? 18.948 -0.127 -12.881 1.00 96.69 88 SER A N 1
ATOM 639 C CA . SER A 1 88 ? 18.796 0.889 -13.942 1.00 96.69 88 SER A CA 1
ATOM 640 C C . SER A 1 88 ? 17.409 0.845 -14.602 1.00 96.69 88 SER A C 1
ATOM 642 O O . SER A 1 88 ? 17.249 1.281 -15.740 1.00 96.69 88 SER A O 1
ATOM 644 N N . HIS A 1 89 ? 16.422 0.269 -13.915 1.00 96.56 89 HIS A N 1
ATOM 645 C CA . HIS A 1 89 ? 15.023 0.227 -14.339 1.00 96.56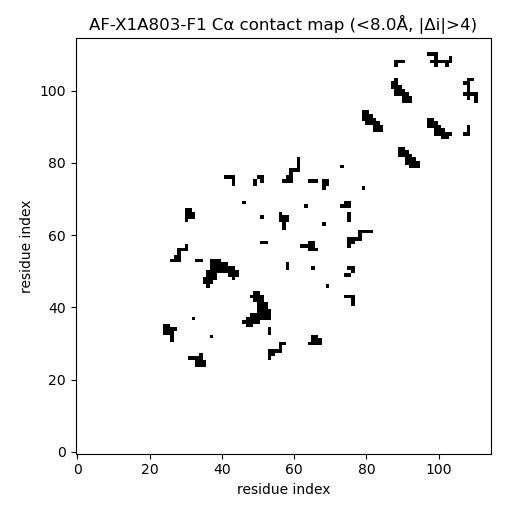 89 HIS A CA 1
ATOM 646 C C . HIS A 1 89 ? 14.132 0.531 -13.135 1.00 96.56 89 HIS A C 1
ATOM 648 O O . HIS A 1 89 ? 14.558 0.376 -11.990 1.00 96.56 89 HIS A O 1
ATOM 654 N N . THR A 1 90 ? 12.911 0.954 -13.399 1.00 97.19 90 THR A N 1
ATOM 655 C CA . THR A 1 90 ? 11.897 1.261 -12.394 1.00 97.19 90 THR A CA 1
ATOM 656 C C . THR A 1 90 ? 10.606 0.600 -12.836 1.00 97.19 90 THR A C 1
ATOM 658 O O . THR A 1 90 ? 10.326 0.566 -14.034 1.00 97.19 90 THR A O 1
ATOM 661 N N . CYS A 1 91 ? 9.847 0.062 -11.892 1.00 96.00 91 CYS A N 1
ATOM 662 C CA . CYS A 1 91 ? 8.519 -0.478 -12.143 1.00 96.00 91 CYS A CA 1
ATOM 663 C C . CYS A 1 91 ? 7.517 0.209 -11.223 1.00 96.00 91 CYS A C 1
ATOM 665 O O . CYS A 1 91 ? 7.830 0.470 -10.061 1.00 96.00 91 CYS A O 1
ATOM 667 N N . ALA A 1 92 ? 6.334 0.481 -11.756 1.00 94.62 92 ALA A N 1
ATOM 668 C CA . ALA A 1 92 ? 5.171 0.924 -11.013 1.00 94.62 92 ALA A CA 1
ATOM 669 C C . ALA A 1 92 ? 4.036 -0.087 -11.184 1.00 94.62 92 ALA A C 1
ATOM 671 O O . ALA A 1 92 ? 3.911 -0.699 -12.247 1.00 94.62 92 ALA A O 1
ATOM 672 N N . LEU A 1 93 ? 3.243 -0.244 -10.135 1.00 91.12 93 LEU A N 1
ATOM 673 C CA . LEU A 1 93 ? 1.967 -0.942 -10.111 1.00 91.12 93 LEU A CA 1
ATOM 674 C C . LEU A 1 93 ? 0.888 0.089 -9.777 1.00 91.12 93 LEU A C 1
ATOM 676 O O . LEU A 1 93 ? 1.104 0.903 -8.881 1.00 91.12 93 LEU A O 1
ATOM 680 N N . ASP A 1 94 ? -0.225 0.044 -10.500 1.00 89.38 94 ASP A N 1
ATOM 681 C CA . ASP A 1 94 ? -1.473 0.745 -10.191 1.00 89.38 94 ASP A CA 1
ATOM 682 C C . ASP A 1 94 ? -2.681 -0.062 -10.724 1.00 89.38 94 ASP A C 1
ATOM 684 O O . ASP A 1 94 ? -2.521 -1.175 -11.242 1.00 89.38 94 ASP A O 1
ATOM 688 N N . ASP A 1 95 ? -3.884 0.519 -10.665 1.00 84.75 95 ASP A N 1
ATOM 689 C CA . ASP A 1 95 ? -5.132 -0.047 -11.208 1.00 84.75 95 ASP A CA 1
ATOM 690 C C . ASP A 1 95 ? -5.067 -0.442 -12.701 1.00 84.75 95 ASP A C 1
ATOM 692 O O . ASP A 1 95 ? -5.877 -1.239 -13.184 1.00 84.75 95 ASP A O 1
ATOM 696 N N . SER A 1 96 ? -4.134 0.125 -13.473 1.00 87.56 96 SER A N 1
ATOM 697 C CA . SER A 1 96 ? -3.924 -0.187 -14.892 1.00 87.56 96 SER A CA 1
ATOM 698 C C . SER A 1 96 ? -2.956 -1.354 -15.123 1.00 87.56 96 SER A C 1
ATOM 700 O O . SER A 1 96 ? -2.826 -1.838 -16.254 1.00 87.56 96 SER A O 1
ATOM 702 N N . GLY A 1 97 ? -2.327 -1.850 -14.056 1.00 88.56 97 GLY A N 1
ATOM 703 C CA . GLY A 1 97 ? -1.378 -2.953 -14.053 1.00 88.56 97 GLY A CA 1
ATOM 704 C C . GLY A 1 97 ? 0.062 -2.496 -13.826 1.00 88.56 97 GLY A C 1
ATOM 705 O O . GLY A 1 97 ? 0.337 -1.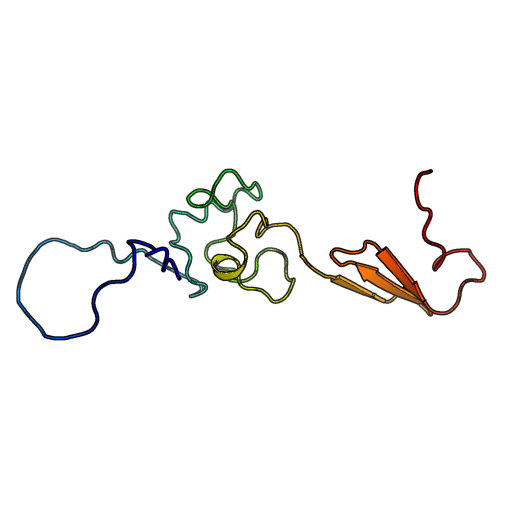428 -13.291 1.00 88.56 97 GLY A O 1
ATOM 706 N N . VAL A 1 98 ? 1.014 -3.346 -14.218 1.00 93.31 98 VAL A N 1
ATOM 707 C CA . VAL A 1 98 ? 2.443 -3.059 -14.044 1.00 93.31 98 VAL A CA 1
ATOM 708 C C . VAL A 1 98 ? 2.992 -2.345 -15.273 1.00 93.31 98 VAL A C 1
ATOM 710 O O . VAL A 1 98 ? 2.838 -2.820 -16.400 1.00 93.31 98 VAL A O 1
ATOM 713 N N . VAL A 1 99 ? 3.725 -1.257 -15.055 1.00 94.38 99 VAL A N 1
ATOM 714 C CA . VAL A 1 99 ? 4.516 -0.569 -16.079 1.00 94.38 99 VAL A CA 1
ATOM 715 C C . VAL A 1 99 ? 5.959 -0.486 -15.612 1.00 94.38 99 VAL A C 1
ATOM 717 O O . VAL A 1 99 ? 6.241 0.012 -14.528 1.00 94.38 99 VAL A O 1
ATOM 720 N N . CYS A 1 100 ? 6.895 -0.923 -16.453 1.00 96.44 100 CYS A N 1
ATOM 721 C CA . CYS A 1 100 ? 8.322 -0.788 -16.184 1.00 96.44 100 CYS A CA 1
ATOM 722 C C . CYS A 1 100 ? 9.004 0.085 -17.243 1.00 96.44 100 CYS A C 1
ATOM 724 O O . CYS A 1 100 ? 8.691 0.014 -18.431 1.00 96.44 100 CYS A O 1
ATOM 726 N N . TRP A 1 101 ? 9.970 0.900 -16.822 1.00 96.94 101 TRP A N 1
ATOM 727 C CA . TRP A 1 101 ? 10.763 1.765 -17.694 1.00 96.94 101 TRP A CA 1
ATOM 728 C C . TRP A 1 101 ? 12.249 1.750 -17.323 1.00 96.94 101 TRP A C 1
ATOM 730 O O . TRP A 1 101 ? 12.639 1.364 -16.222 1.00 96.94 101 TRP A O 1
ATOM 740 N N . GLY A 1 102 ? 13.101 2.177 -18.260 1.00 96.81 102 GLY A N 1
ATOM 741 C CA . GLY A 1 102 ? 14.555 2.249 -18.087 1.00 96.81 102 GLY A CA 1
ATOM 742 C C . GLY A 1 102 ? 15.328 1.216 -18.909 1.00 96.81 102 GLY A C 1
ATOM 743 O O . GLY A 1 102 ? 14.901 0.796 -19.985 1.00 96.81 102 GLY A O 1
ATOM 744 N N . PHE A 1 103 ? 16.517 0.850 -18.432 1.00 97.44 103 PHE A N 1
ATOM 745 C CA . PHE A 1 103 ? 17.410 -0.088 -19.107 1.00 97.44 103 PHE A CA 1
ATOM 746 C C . PHE A 1 103 ? 16.778 -1.483 -19.198 1.00 97.44 103 PHE A C 1
ATOM 748 O O . PHE A 1 103 ? 16.352 -2.036 -18.187 1.00 97.44 103 PHE A O 1
ATOM 755 N N . ASN A 1 104 ? 16.763 -2.063 -20.402 1.00 95.81 104 ASN A N 1
ATOM 756 C CA . ASN A 1 104 ? 16.017 -3.290 -20.704 1.00 95.81 104 ASN A CA 1
ATOM 757 C C . ASN A 1 104 ? 16.841 -4.356 -21.458 1.00 95.81 104 ASN A C 1
ATOM 759 O O . ASN A 1 104 ? 16.282 -5.158 -22.201 1.00 95.81 104 ASN A O 1
ATOM 763 N N . SER A 1 105 ? 18.176 -4.375 -21.338 1.00 96.31 105 SER A N 1
ATOM 764 C CA . SER A 1 105 ? 18.997 -5.338 -22.105 1.00 96.31 105 SER A CA 1
ATOM 765 C C . SER A 1 105 ? 18.709 -6.807 -21.782 1.00 96.31 105 SER A C 1
ATOM 767 O O . SER A 1 105 ? 19.040 -7.678 -22.579 1.00 96.31 105 SER A O 1
ATOM 769 N N . SER A 1 106 ? 18.147 -7.075 -20.604 1.00 95.44 106 SER A N 1
ATOM 770 C CA . SER A 1 106 ? 17.830 -8.411 -20.098 1.00 95.44 106 SER A CA 1
ATOM 771 C C . SER A 1 106 ? 16.322 -8.678 -20.076 1.00 95.44 106 SER A C 1
ATOM 773 O O . SER A 1 106 ? 15.899 -9.687 -19.523 1.00 95.44 106 SER A O 1
ATOM 775 N N . GLY A 1 107 ? 15.503 -7.779 -20.632 1.00 94.62 107 GLY A N 1
ATOM 776 C CA . GLY A 1 107 ? 14.044 -7.885 -20.575 1.00 94.62 107 GLY A CA 1
ATOM 777 C C . GLY A 1 107 ? 13.419 -7.458 -19.239 1.00 94.62 107 GLY A C 1
ATOM 778 O O . GLY A 1 107 ? 12.215 -7.601 -19.078 1.00 94.62 107 GLY A O 1
ATOM 779 N N . GLN A 1 108 ? 14.188 -6.903 -18.298 1.00 93.94 108 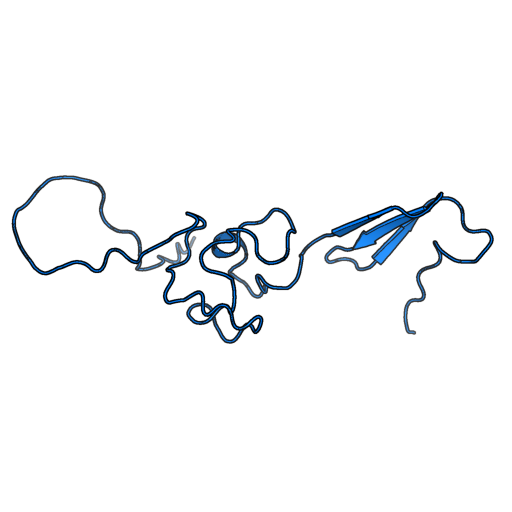GLN A N 1
ATOM 780 C CA . GLN A 1 108 ? 13.738 -6.532 -16.947 1.00 93.94 108 GLN A CA 1
ATOM 781 C C . GLN A 1 108 ? 12.674 -5.422 -16.892 1.00 93.94 108 GLN A C 1
ATOM 783 O O . GLN A 1 108 ? 12.003 -5.278 -15.880 1.00 93.94 108 GLN A O 1
ATOM 788 N N . ALA A 1 109 ? 12.524 -4.637 -17.960 1.00 94.94 109 ALA A N 1
ATOM 789 C CA . ALA A 1 109 ? 11.457 -3.648 -18.101 1.00 94.94 109 ALA A CA 1
ATOM 790 C C . ALA A 1 109 ? 10.355 -4.109 -19.074 1.00 94.94 109 ALA A C 1
ATOM 792 O O . ALA A 1 109 ? 9.495 -3.323 -19.463 1.00 94.94 109 ALA A O 1
ATOM 793 N N . THR A 1 110 ? 10.385 -5.373 -19.503 1.00 93.81 110 THR A N 1
ATOM 794 C CA . THR A 1 110 ? 9.363 -5.952 -20.380 1.00 93.81 110 THR A CA 1
ATOM 795 C C . THR A 1 110 ? 8.287 -6.601 -19.524 1.00 93.81 110 THR A C 1
ATOM 797 O O . THR A 1 110 ? 8.542 -7.602 -18.859 1.00 93.81 110 THR A O 1
ATOM 800 N N . VAL A 1 111 ? 7.077 -6.050 -19.562 1.00 88.88 111 VAL A N 1
ATOM 801 C CA . VAL A 1 111 ? 5.918 -6.625 -18.872 1.00 88.88 111 VAL A CA 1
ATOM 802 C C . VAL A 1 111 ? 5.248 -7.628 -19.808 1.00 88.88 111 VAL A C 1
ATOM 804 O O . VAL A 1 111 ? 4.830 -7.276 -20.911 1.00 88.88 111 VAL A O 1
ATOM 807 N N . LEU A 1 112 ? 5.182 -8.894 -19.391 1.00 76.94 112 LEU A N 1
ATOM 808 C CA . LEU A 1 112 ? 4.435 -9.921 -20.113 1.00 76.94 112 LEU A CA 1
ATOM 809 C C . LEU A 1 112 ? 2.958 -9.807 -19.728 1.00 76.94 112 LEU A C 1
ATOM 811 O O . LEU A 1 112 ? 2.575 -10.204 -18.630 1.00 76.94 112 LEU A O 1
ATOM 815 N N . SER A 1 113 ? 2.121 -9.285 -20.623 1.00 69.50 113 SER A N 1
ATOM 816 C CA . SER A 1 113 ? 0.675 -9.467 -20.505 1.00 69.50 113 SER A CA 1
ATOM 817 C C . SER A 1 113 ? 0.315 -10.897 -20.922 1.00 69.50 113 SER A C 1
ATOM 819 O O . SER A 1 113 ? 0.794 -11.396 -21.943 1.00 69.50 113 SER A O 1
ATOM 821 N N . SER A 1 114 ? -0.503 -11.587 -20.120 1.00 54.78 114 SER A N 1
ATOM 822 C CA . SER A 1 114 ? -1.114 -12.843 -20.576 1.00 54.78 114 SER A CA 1
ATOM 823 C C . SER A 1 114 ? -2.076 -12.535 -21.736 1.00 54.78 114 SER A C 1
ATOM 825 O O . SER A 1 114 ? -2.788 -11.533 -21.640 1.00 54.78 114 SER A O 1
ATOM 827 N N . PRO A 1 115 ? -2.071 -13.325 -22.829 1.00 57.44 115 PRO A N 1
ATOM 828 C CA . PRO A 1 115 ? -2.986 -13.136 -23.954 1.00 57.44 115 PRO A CA 1
ATOM 829 C C . PRO A 1 115 ? -4.444 -13.448 -23.598 1.00 57.44 115 PRO A C 1
ATOM 831 O O . PRO A 1 115 ? -4.674 -14.291 -22.699 1.00 57.44 115 PRO A O 1
#

InterPro domains:
  IPR009091 Regulator of chromosome condensation 1/beta-lactamase-inhibitor protein II [G3DSA:2.130.10.30] (26-115)
  IPR009091 Regulator of chromosome condensation 1/beta-lactamase-inhibitor protein II [SSF50985] (82-110)

Mean predicted aligned error: 11.25 Å

pLDDT: mean 80.8, std 21.2, range [28.5, 97.44]

Foldseek 3Di:
DDDDDDPPDDDPDDDDDDDDPPVPQDQPCPLQQRQQLAPCQLDCDDSSPLNAHSNDQQRCPLPRGLNRQDPDPGRSSDRQKDWDDDPFKIWMQHPVGIAIDGDQPPPPRPDDDDD

Solvent-accessible surface area (backbone atoms only — not comparable to full-atom values): 7284 Å² total; per-residue (Å²): 136,85,82,82,76,72,92,84,79,81,83,92,81,82,93,79,84,87,81,76,85,73,77,66,68,54,44,75,52,69,41,76,47,38,42,80,24,25,62,58,65,79,49,76,77,42,99,66,32,43,10,33,42,46,77,40,39,38,59,45,68,49,84,52,32,37,47,64,32,48,81,93,82,57,51,46,78,55,54,67,42,48,78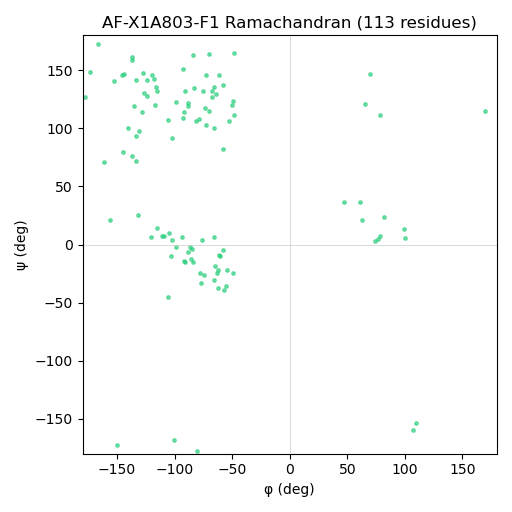,50,77,58,99,58,29,37,39,37,39,39,95,93,43,72,50,44,44,68,59,46,95,84,47,80,31,61,74,83,76,83,131

Secondary structure (DSSP, 8-state):
------TT----S------S-------SS-SSS-TTT---SS---BTTB----TT-S-TT-SSS-HHHH-SSS--TTS-S-EEEE-SSEEEEEETTEEEEEE--TTSTT------